Protein AF-Q91148-F1 (afdb_monomer_lite)

InterPro domains:
  IPR001523 Paired domain [PF00292] (1-51)
  IPR001523 Paired domain [PS51057] (1-51)
  IPR001523 Paired domain [SM00351] (1-51)
  IPR009057 Homedomain-like superfamily [SSF46689] (16-51)
  IPR036388 Winged helix-like DNA-binding domain superfamily [G3DSA:1.10.10.10] (1-18)
  IPR036388 Winged helix-like DNA-binding domain superfamily [G3DSA:1.10.10.10] (19-51)
  IPR043565 PAX family [PTHR45636] (1-51)

Organism: Notophthalmus viridescens (NCBI:txid8316)

pLDDT: mean 92.76, std 4.25, range [78.69, 97.31]

Radius of gyration: 18.94 Å; chains: 1; bounding box: 31×19×46 Å

Secondary structure (DSSP, 8-state):
-HHHHHHHHS--SPPP-S----SSS-HHHHHHHHHHHHH-TT--HHHHHT-

Sequence (51 aa):
KILGRYYETGSIRPRAIGGSKPRVATPEVVSKIAQYKRECPSIFAWEIRDR

Structure (mmCIF, N/CA/C/O backbone):
data_AF-Q91148-F1
#
_entry.id   AF-Q91148-F1
#
loop_
_atom_site.group_PDB
_atom_site.id
_atom_site.type_symbol
_atom_site.label_atom_id
_atom_site.label_alt_id
_atom_site.label_comp_id
_atom_site.label_asym_id
_atom_site.label_entity_id
_atom_site.label_seq_id
_atom_site.pdbx_PDB_ins_code
_atom_site.Cartn_x
_atom_site.Cartn_y
_atom_site.Cartn_z
_atom_site.occupancy
_atom_site.B_iso_or_equiv
_atom_site.auth_seq_id
_atom_site.auth_comp_id
_atom_site.auth_asym_id
_atom_site.auth_atom_id
_atom_site.pdbx_PDB_model_num
ATOM 1 N N . LYS A 1 1 ? 19.353 -5.939 -27.863 1.00 78.69 1 L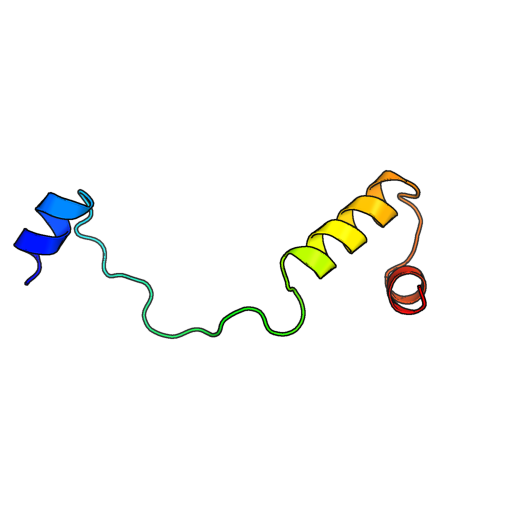YS A N 1
ATOM 2 C CA . LYS A 1 1 ? 18.077 -5.929 -27.089 1.00 78.69 1 LYS A CA 1
ATOM 3 C C . LYS A 1 1 ? 17.919 -4.742 -26.120 1.00 78.69 1 LYS A C 1
ATOM 5 O O . LYS A 1 1 ? 16.793 -4.486 -25.725 1.00 78.69 1 LYS A O 1
ATOM 10 N N . ILE A 1 2 ? 18.976 -4.001 -25.749 1.00 87.50 2 ILE A N 1
ATOM 11 C CA . ILE A 1 2 ? 18.853 -2.829 -24.851 1.00 87.50 2 ILE A CA 1
ATOM 12 C C . ILE A 1 2 ? 18.198 -1.625 -25.552 1.00 87.50 2 ILE A C 1
ATOM 14 O O . ILE A 1 2 ? 17.285 -1.037 -24.987 1.00 87.50 2 ILE A O 1
ATOM 18 N N . LEU A 1 3 ? 18.592 -1.315 -26.796 1.00 92.50 3 LEU A N 1
ATOM 19 C CA . LEU A 1 3 ? 18.048 -0.172 -27.550 1.00 92.50 3 LEU A CA 1
ATOM 20 C C . LEU A 1 3 ? 16.521 -0.234 -27.733 1.00 92.50 3 LEU A C 1
ATOM 22 O O . LEU A 1 3 ? 15.854 0.767 -27.521 1.00 92.50 3 LEU A O 1
ATOM 26 N N . GLY A 1 4 ? 15.955 -1.413 -28.020 1.00 94.19 4 GLY A N 1
ATOM 27 C CA . GLY A 1 4 ? 14.496 -1.586 -28.111 1.00 94.19 4 GLY A CA 1
ATOM 28 C C . GLY A 1 4 ? 13.771 -1.205 -26.815 1.00 94.19 4 GLY A C 1
ATOM 29 O O . GLY A 1 4 ? 12.858 -0.391 -26.838 1.00 94.19 4 GLY A O 1
ATOM 30 N N . ARG A 1 5 ? 14.260 -1.682 -25.659 1.00 92.50 5 ARG A N 1
ATOM 31 C CA . ARG A 1 5 ? 13.707 -1.299 -24.348 1.00 92.50 5 ARG A CA 1
ATOM 32 C C . ARG A 1 5 ? 13.841 0.204 -24.086 1.00 92.50 5 ARG A C 1
ATOM 34 O O . ARG A 1 5 ? 12.935 0.790 -23.509 1.00 92.50 5 ARG A O 1
ATOM 41 N N . TYR A 1 6 ? 14.961 0.815 -24.473 1.00 95.06 6 TYR A N 1
ATOM 42 C CA . TYR A 1 6 ? 15.155 2.254 -24.304 1.00 95.06 6 TYR A CA 1
ATOM 43 C C . TYR A 1 6 ? 14.133 3.061 -25.115 1.00 95.06 6 TYR A C 1
ATOM 45 O O . TYR A 1 6 ? 13.555 3.994 -24.573 1.00 95.06 6 TYR A O 1
ATOM 53 N N . TYR A 1 7 ? 13.836 2.668 -26.357 1.00 96.25 7 TYR A N 1
ATOM 54 C CA . TYR A 1 7 ? 12.782 3.322 -27.140 1.00 96.25 7 TYR A CA 1
ATOM 55 C C . TYR A 1 7 ? 11.373 3.106 -26.561 1.00 96.25 7 TYR A C 1
ATOM 57 O O . TYR A 1 7 ? 10.528 3.982 -26.698 1.00 96.25 7 TYR A O 1
ATOM 65 N N . GLU A 1 8 ? 11.122 1.985 -25.878 1.00 93.19 8 GLU A N 1
ATOM 66 C CA . GLU A 1 8 ? 9.833 1.703 -25.225 1.00 93.19 8 GLU A CA 1
ATOM 67 C C . GLU A 1 8 ? 9.639 2.443 -23.890 1.00 93.19 8 GLU A C 1
ATOM 69 O O . GLU A 1 8 ? 8.535 2.890 -23.590 1.00 93.19 8 GLU A O 1
ATOM 74 N N . THR A 1 9 ? 10.671 2.513 -23.038 1.00 92.62 9 THR A N 1
ATOM 75 C CA . THR A 1 9 ? 10.527 2.961 -21.635 1.00 92.62 9 THR A CA 1
ATOM 76 C C . THR A 1 9 ? 11.427 4.133 -21.245 1.00 92.62 9 THR A C 1
ATOM 78 O O . THR A 1 9 ? 11.320 4.629 -20.125 1.00 92.62 9 THR A O 1
ATOM 81 N N . GLY A 1 10 ? 12.370 4.533 -22.101 1.00 94.38 10 GLY A N 1
ATOM 82 C CA . GLY A 1 10 ? 13.386 5.549 -21.805 1.00 94.38 10 GLY A CA 1
ATOM 83 C C . GLY A 1 10 ? 14.442 5.125 -20.776 1.00 94.38 10 GLY A C 1
ATOM 84 O O . GLY A 1 10 ? 15.313 5.918 -20.425 1.00 94.38 10 GLY A O 1
ATOM 85 N N . SER A 1 11 ? 14.398 3.885 -20.270 1.00 92.56 11 SER A N 1
ATOM 86 C CA . SER A 1 11 ? 15.272 3.440 -19.182 1.00 92.56 11 SER A CA 1
ATOM 87 C C . SER A 1 11 ? 16.387 2.518 -19.666 1.00 92.56 11 SER A C 1
ATOM 89 O O . SER A 1 11 ? 16.142 1.439 -20.209 1.00 92.56 11 SER A O 1
ATOM 91 N N . ILE A 1 12 ? 17.628 2.912 -19.375 1.00 92.62 12 ILE A N 1
ATOM 92 C CA . ILE A 1 12 ? 18.813 2.051 -19.515 1.00 92.62 12 ILE A CA 1
ATOM 93 C C . ILE A 1 12 ? 18.994 1.105 -18.321 1.00 92.62 12 ILE A C 1
ATOM 95 O O . ILE A 1 12 ? 19.829 0.202 -18.366 1.00 92.62 12 ILE A O 1
ATOM 99 N N . ARG A 1 13 ? 18.224 1.301 -17.239 1.00 92.31 13 ARG A N 1
ATOM 100 C CA . ARG A 1 13 ? 18.358 0.487 -16.031 1.00 92.31 13 ARG A CA 1
ATOM 101 C C . ARG A 1 13 ? 17.835 -0.931 -16.294 1.00 92.31 13 ARG A C 1
ATOM 103 O O . ARG A 1 13 ? 16.814 -1.109 -16.973 1.00 92.31 13 ARG A O 1
ATOM 110 N N . PRO A 1 14 ? 18.509 -1.965 -15.762 1.00 89.25 14 PRO A N 1
ATOM 111 C CA . PRO A 1 14 ? 17.973 -3.315 -15.813 1.00 89.25 14 PRO A CA 1
ATOM 112 C C . PRO A 1 14 ? 16.631 -3.366 -15.068 1.00 89.25 14 PRO A C 1
ATOM 114 O O . PRO A 1 14 ? 16.414 -2.642 -14.097 1.00 89.25 14 PRO A O 1
ATOM 117 N N . ARG A 1 15 ? 15.712 -4.221 -15.535 1.00 87.94 15 ARG A N 1
ATOM 118 C CA . ARG A 1 15 ? 14.508 -4.540 -14.755 1.00 87.94 15 ARG A CA 1
ATOM 119 C C . ARG A 1 15 ? 14.929 -5.295 -13.494 1.00 87.94 15 ARG A C 1
ATOM 121 O O . ARG A 1 15 ? 15.989 -5.918 -13.488 1.00 87.94 15 ARG A O 1
ATOM 128 N N . ALA A 1 16 ? 14.088 -5.259 -12.463 1.00 89.50 16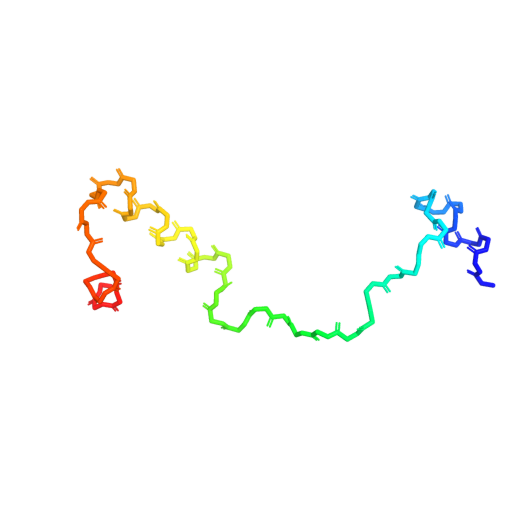 ALA A N 1
ATOM 129 C CA . ALA A 1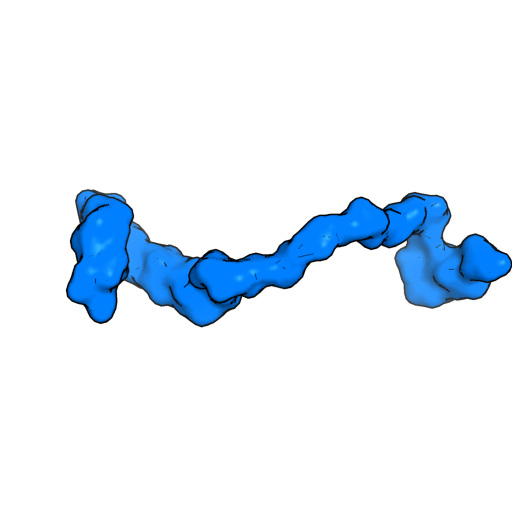 16 ? 14.280 -6.100 -11.289 1.00 89.50 16 ALA A CA 1
ATOM 130 C C . ALA A 1 16 ? 14.414 -7.570 -11.722 1.00 89.50 16 ALA A C 1
ATOM 132 O O . ALA A 1 16 ? 13.614 -8.062 -12.522 1.00 89.50 16 ALA A O 1
ATOM 133 N N . ILE A 1 17 ? 15.456 -8.237 -11.228 1.00 87.06 17 ILE A N 1
ATOM 134 C CA . ILE A 1 17 ? 15.724 -9.652 -11.48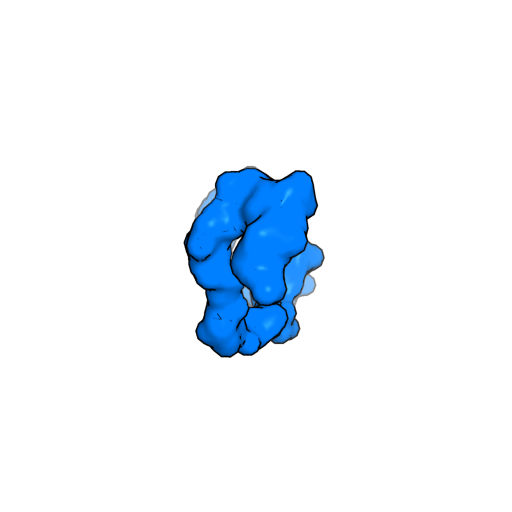0 1.00 87.06 17 ILE A CA 1
ATOM 135 C C . ILE A 1 17 ? 15.425 -10.394 -10.179 1.00 87.06 17 ILE A C 1
ATOM 137 O O . ILE A 1 17 ? 16.014 -10.090 -9.145 1.00 87.06 17 ILE A O 1
ATOM 141 N N . GLY A 1 18 ? 14.499 -11.350 -10.238 1.00 89.62 18 GLY A N 1
ATOM 142 C CA . GLY A 1 18 ? 14.022 -12.087 -9.067 1.00 89.62 18 GLY A CA 1
ATOM 143 C C . GLY A 1 18 ? 12.867 -11.403 -8.325 1.00 89.62 18 GLY A C 1
ATOM 144 O O . GLY A 1 18 ? 12.255 -10.456 -8.820 1.00 89.62 18 GLY A O 1
ATOM 145 N N . GLY A 1 19 ? 12.556 -11.924 -7.135 1.00 89.94 19 GLY A N 1
ATOM 146 C CA . GLY A 1 19 ? 11.417 -11.506 -6.311 1.00 89.94 19 GLY A CA 1
ATOM 147 C C . GLY A 1 19 ? 10.160 -12.358 -6.519 1.00 89.94 19 GLY A C 1
ATOM 148 O O . GLY A 1 19 ? 10.057 -13.139 -7.464 1.00 89.94 19 GLY A O 1
ATOM 149 N N . SER A 1 20 ? 9.196 -12.217 -5.607 1.00 90.31 20 SER A N 1
ATOM 150 C CA . SER A 1 20 ? 7.894 -12.885 -5.689 1.00 90.31 20 SER A CA 1
ATOM 151 C C . SER A 1 20 ? 6.766 -11.864 -5.634 1.00 90.31 20 SER A C 1
ATOM 153 O O . SER A 1 20 ? 6.907 -10.785 -5.055 1.00 90.31 20 SER A O 1
ATOM 155 N N . LYS A 1 21 ? 5.633 -12.199 -6.254 1.00 86.69 21 LYS A N 1
ATOM 156 C CA . LYS A 1 21 ? 4.416 -11.409 -6.066 1.00 86.69 21 LYS A CA 1
ATOM 157 C C . LYS A 1 21 ? 3.959 -11.529 -4.603 1.00 86.69 21 LYS A C 1
ATOM 159 O O . LYS A 1 21 ? 4.072 -12.623 -4.043 1.00 86.69 21 LYS A O 1
ATOM 164 N N . PRO A 1 22 ? 3.421 -10.457 -3.993 1.00 87.00 22 PRO A N 1
ATOM 165 C CA . PRO A 1 22 ? 2.889 -10.521 -2.636 1.00 87.00 22 PRO A CA 1
ATOM 166 C C . PRO A 1 22 ? 1.817 -11.609 -2.529 1.00 87.00 22 PRO A C 1
ATOM 168 O O . PRO A 1 22 ? 0.803 -11.552 -3.220 1.00 87.00 22 PRO A O 1
ATOM 171 N N . ARG A 1 23 ? 2.055 -12.618 -1.683 1.00 87.69 23 ARG A N 1
ATOM 172 C CA . ARG A 1 23 ? 1.105 -13.726 -1.468 1.00 87.69 23 ARG A CA 1
ATOM 173 C C . ARG A 1 23 ? 0.101 -13.439 -0.354 1.00 87.69 23 ARG A C 1
ATOM 175 O O . ARG A 1 23 ? -1.022 -13.910 -0.424 1.00 87.69 23 ARG A O 1
ATOM 182 N N . VAL A 1 24 ? 0.524 -12.685 0.663 1.00 89.50 24 VAL A N 1
ATOM 183 C CA . VAL A 1 24 ? -0.269 -12.399 1.874 1.00 89.50 24 VAL A CA 1
ATOM 184 C C . VAL A 1 24 ? -0.679 -10.928 1.927 1.00 89.50 24 VAL A C 1
ATOM 186 O O . VAL A 1 24 ? -1.839 -10.614 2.157 1.00 89.50 24 VAL A O 1
ATOM 189 N N . ALA A 1 25 ? 0.250 -10.017 1.627 1.00 90.25 25 ALA A N 1
ATOM 190 C CA . ALA A 1 25 ? -0.027 -8.589 1.487 1.00 90.25 25 ALA A CA 1
ATOM 191 C C . ALA A 1 25 ? -0.598 -8.276 0.095 1.00 90.25 25 ALA A C 1
ATOM 193 O O . ALA A 1 25 ? -0.011 -7.520 -0.681 1.00 90.25 25 ALA A O 1
ATOM 194 N N . THR A 1 26 ? -1.710 -8.922 -0.258 1.00 94.62 26 THR A N 1
ATOM 195 C CA . THR A 1 26 ? -2.429 -8.591 -1.490 1.00 94.62 26 THR A CA 1
ATOM 196 C C . THR A 1 26 ? -2.967 -7.155 -1.401 1.00 94.62 26 THR A C 1
ATOM 198 O O . THR A 1 26 ? -3.197 -6.656 -0.294 1.00 94.62 26 THR A O 1
ATOM 201 N N . PRO A 1 27 ? -3.185 -6.460 -2.534 1.00 95.56 27 PRO A N 1
ATOM 202 C CA . PRO A 1 27 ? -3.697 -5.087 -2.516 1.00 95.56 27 PRO A CA 1
ATOM 203 C C . PRO A 1 27 ? -5.002 -4.934 -1.722 1.00 95.56 27 PRO A C 1
ATOM 205 O O . PRO A 1 27 ? -5.185 -3.946 -1.018 1.00 95.56 27 PRO A O 1
ATOM 208 N N . GLU A 1 28 ? -5.877 -5.939 -1.784 1.00 94.31 28 GLU A N 1
ATOM 209 C CA . GLU A 1 28 ? -7.134 -5.981 -1.032 1.00 94.31 28 GLU A CA 1
ATOM 210 C C . GLU A 1 28 ? -6.902 -6.045 0.480 1.00 94.31 28 GLU A C 1
ATOM 212 O O . GLU A 1 28 ? -7.498 -5.269 1.228 1.00 94.31 28 GLU A O 1
ATOM 217 N N . VAL A 1 29 ? -6.000 -6.923 0.934 1.00 94.81 29 VAL A N 1
ATOM 218 C CA . VAL A 1 29 ? -5.647 -7.051 2.355 1.00 94.81 29 VAL A CA 1
ATOM 219 C C . VAL A 1 29 ? -5.022 -5.756 2.867 1.00 94.81 29 VAL A C 1
ATOM 221 O O . VAL A 1 29 ? -5.418 -5.254 3.915 1.00 94.81 29 VAL A O 1
ATOM 224 N N . VAL A 1 30 ? -4.097 -5.162 2.107 1.00 96.31 30 VAL A N 1
ATOM 225 C CA . VAL A 1 30 ? -3.474 -3.879 2.470 1.00 96.31 30 VAL A CA 1
ATOM 226 C C . VAL A 1 30 ? -4.517 -2.763 2.543 1.00 96.31 30 VAL A C 1
ATOM 228 O O . VAL A 1 30 ? -4.485 -1.961 3.476 1.00 96.31 30 VAL A O 1
ATOM 231 N N . SER A 1 31 ? -5.468 -2.730 1.605 1.00 97.12 31 SER A N 1
ATOM 232 C CA . SER A 1 31 ? -6.559 -1.752 1.611 1.00 97.12 31 SER A CA 1
ATOM 233 C C . SER A 1 31 ? -7.434 -1.887 2.860 1.00 97.12 31 SER A C 1
ATOM 235 O O . SER A 1 31 ? -7.682 -0.887 3.535 1.00 97.12 31 SER A O 1
ATOM 237 N N . LYS A 1 32 ? -7.821 -3.116 3.235 1.00 95.62 32 LYS A N 1
ATOM 238 C CA . LYS A 1 32 ? -8.600 -3.379 4.458 1.00 95.62 32 LYS A CA 1
ATOM 239 C C . LYS A 1 32 ? -7.843 -2.988 5.727 1.00 95.62 32 LYS A C 1
ATOM 241 O O . LYS A 1 32 ? -8.396 -2.292 6.573 1.00 95.62 32 LYS A O 1
ATOM 246 N N . ILE A 1 33 ? -6.563 -3.355 5.839 1.00 96.12 33 ILE A N 1
ATOM 247 C CA . ILE A 1 33 ? -5.709 -2.949 6.969 1.00 96.12 33 ILE A CA 1
ATOM 248 C C . ILE A 1 33 ? -5.661 -1.419 7.078 1.00 96.12 33 ILE A C 1
ATOM 250 O O . ILE A 1 33 ? -5.824 -0.866 8.168 1.00 96.12 33 ILE A O 1
ATOM 254 N N . ALA A 1 34 ? -5.465 -0.726 5.952 1.00 97.00 34 ALA A N 1
ATOM 255 C CA . ALA A 1 34 ? -5.434 0.731 5.915 1.00 97.00 34 ALA A CA 1
ATOM 256 C C . ALA A 1 34 ? -6.783 1.345 6.311 1.00 97.00 34 ALA A C 1
ATOM 258 O O . ALA A 1 34 ? -6.804 2.338 7.032 1.00 97.00 34 ALA A O 1
ATOM 259 N N . GLN A 1 35 ? -7.899 0.758 5.877 1.00 97.31 35 GLN A N 1
ATOM 260 C CA . GLN A 1 35 ? -9.235 1.190 6.275 1.00 97.31 35 GLN A CA 1
ATOM 261 C C . GLN A 1 35 ? -9.431 1.068 7.792 1.00 97.31 35 GLN A C 1
ATO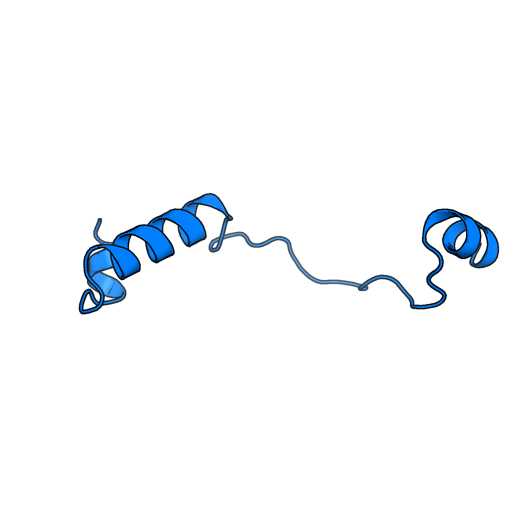M 263 O O . GLN A 1 35 ? -9.739 2.069 8.434 1.00 97.31 35 GLN A O 1
ATOM 268 N N . TYR A 1 36 ? -9.155 -0.099 8.382 1.00 96.44 36 TYR A N 1
ATOM 269 C CA . TYR A 1 36 ? -9.306 -0.301 9.826 1.00 96.44 36 TYR A CA 1
ATOM 270 C C . TYR A 1 36 ? -8.436 0.651 10.649 1.00 96.44 36 TYR A C 1
ATOM 272 O O . TYR A 1 36 ? -8.880 1.171 11.669 1.00 96.44 36 TYR A O 1
ATOM 280 N N . LYS A 1 37 ? -7.216 0.936 10.182 1.00 96.88 37 LYS A N 1
ATOM 281 C CA . LYS A 1 37 ? -6.331 1.914 10.823 1.00 96.88 37 LYS A CA 1
ATOM 282 C C . LYS A 1 37 ? -6.798 3.361 10.680 1.00 96.88 37 LYS A C 1
ATOM 284 O O . LYS A 1 37 ? -6.496 4.162 11.559 1.00 96.88 37 LYS A O 1
ATOM 289 N N . ARG A 1 38 ? -7.507 3.715 9.605 1.00 97.31 38 ARG A N 1
ATOM 290 C CA . ARG A 1 38 ? -8.113 5.050 9.466 1.00 97.31 38 ARG A CA 1
ATOM 291 C C . ARG A 1 38 ? -9.323 5.214 10.380 1.00 97.31 38 ARG A C 1
ATOM 293 O O . ARG A 1 38 ? -9.467 6.265 10.987 1.00 97.31 38 ARG A O 1
ATOM 300 N N . GLU A 1 39 ? -10.167 4.189 10.473 1.00 97.00 39 GLU A N 1
ATOM 301 C CA . GLU A 1 39 ? -11.376 4.204 11.307 1.00 97.00 39 GLU A CA 1
ATOM 302 C C . GLU A 1 39 ? -11.045 4.153 12.804 1.00 97.00 39 GLU A C 1
ATOM 304 O O . GLU A 1 39 ? -11.650 4.868 13.598 1.00 97.00 39 GLU A O 1
ATOM 309 N N . CYS A 1 40 ? -10.059 3.340 13.195 1.00 96.31 40 CYS A N 1
ATOM 310 C CA . CYS A 1 40 ? -9.597 3.221 14.574 1.00 96.31 40 CYS A CA 1
ATOM 311 C C . CYS A 1 40 ? -8.060 3.163 14.616 1.00 96.31 40 CYS A C 1
ATOM 313 O O . CYS A 1 40 ? -7.475 2.082 14.545 1.00 96.31 40 CYS A O 1
ATOM 315 N N . PRO A 1 41 ? -7.361 4.304 14.753 1.00 95.81 41 PRO A N 1
ATOM 316 C CA . PRO A 1 41 ? -5.895 4.336 14.751 1.00 95.81 41 PRO A CA 1
ATOM 317 C C . PRO A 1 41 ? -5.239 3.485 15.850 1.00 95.81 41 PRO A C 1
ATOM 319 O O . PRO A 1 41 ? -4.146 2.940 15.647 1.0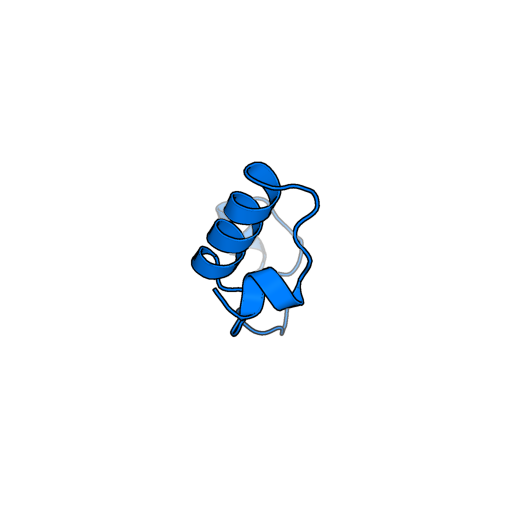0 95.81 41 PRO A O 1
ATOM 322 N N . SER A 1 42 ? -5.922 3.329 16.989 1.00 97.00 42 SER A N 1
ATOM 323 C CA . SER A 1 42 ? -5.462 2.554 18.145 1.00 97.00 42 SER A CA 1
ATOM 324 C C . SER A 1 42 ? -5.609 1.039 17.991 1.00 97.00 42 SER A C 1
ATOM 326 O O . SER A 1 42 ? -5.041 0.321 18.806 1.00 97.00 42 SER A O 1
ATOM 328 N N . ILE A 1 43 ? -6.317 0.540 16.966 1.00 96.19 43 ILE A N 1
ATOM 329 C CA . ILE A 1 43 ? -6.522 -0.903 16.764 1.00 96.19 43 ILE A CA 1
ATOM 330 C C . ILE A 1 43 ? -5.180 -1.634 16.597 1.00 96.19 43 ILE A C 1
ATOM 332 O O . ILE A 1 43 ? -4.312 -1.206 15.830 1.00 96.19 43 ILE A O 1
ATOM 336 N N . PHE A 1 44 ? -4.971 -2.739 17.297 1.00 96.75 44 PHE A N 1
ATOM 337 C CA . PHE A 1 44 ? -3.758 -3.542 17.213 1.00 96.75 44 PHE A CA 1
ATOM 338 C C . PHE A 1 44 ? -3.778 -4.492 16.009 1.00 96.75 44 PHE A C 1
ATOM 340 O O . PHE A 1 44 ? -4.815 -4.818 15.436 1.00 96.75 44 PHE A O 1
ATOM 347 N N . ALA A 1 45 ? -2.597 -4.966 15.604 1.00 94.25 45 ALA A N 1
ATOM 348 C CA . ALA A 1 45 ? -2.462 -5.841 14.438 1.00 94.25 45 ALA A CA 1
ATOM 349 C C . ALA A 1 45 ? -3.191 -7.188 14.601 1.00 94.25 45 ALA A C 1
ATOM 351 O O . ALA A 1 45 ? -3.720 -7.718 13.628 1.00 94.25 45 ALA A O 1
ATOM 352 N N . TRP A 1 46 ? -3.233 -7.738 15.818 1.00 96.31 46 TRP A N 1
ATOM 353 C CA . TRP A 1 46 ? -3.949 -8.984 16.095 1.00 96.31 46 TRP A CA 1
ATOM 354 C C . TRP A 1 46 ? -5.472 -8.787 16.042 1.00 96.31 46 TRP A C 1
ATOM 356 O O . TRP A 1 46 ? -6.160 -9.631 15.485 1.00 96.31 46 TRP A O 1
ATOM 366 N N . GLU A 1 47 ? -5.980 -7.632 16.480 1.00 95.88 47 GLU A N 1
ATOM 367 C CA . GLU A 1 47 ? -7.402 -7.271 16.361 1.00 95.88 47 GLU A CA 1
ATOM 368 C C . GLU A 1 47 ? -7.833 -7.092 14.898 1.00 95.88 47 GLU A C 1
ATOM 370 O O . GLU A 1 47 ? -8.959 -7.418 14.537 1.00 95.88 47 GLU A O 1
ATOM 375 N N . ILE A 1 48 ? -6.935 -6.597 14.036 1.00 94.06 48 ILE A N 1
ATOM 376 C CA . ILE A 1 48 ? -7.168 -6.542 12.584 1.00 94.06 48 ILE A CA 1
ATOM 377 C C . ILE A 1 48 ? -7.191 -7.948 11.971 1.00 94.06 48 ILE A C 1
ATOM 379 O O . ILE A 1 48 ? -7.935 -8.182 11.027 1.00 94.06 48 ILE A O 1
ATOM 383 N N . ARG A 1 49 ? -6.365 -8.874 12.468 1.00 92.62 49 ARG A N 1
ATOM 384 C CA . ARG A 1 49 ? -6.290 -10.246 11.946 1.00 92.62 49 ARG A CA 1
ATOM 385 C C . ARG A 1 49 ? -7.530 -11.070 12.294 1.00 92.62 49 ARG A C 1
ATOM 387 O O . ARG A 1 49 ? -7.922 -11.913 11.496 1.00 92.62 49 ARG A O 1
ATOM 394 N N . ASP A 1 50 ? -8.100 -10.852 13.474 1.00 90.56 50 ASP A N 1
ATOM 395 C CA . ASP A 1 50 ? -9.259 -11.608 13.957 1.00 90.56 50 ASP A CA 1
ATOM 396 C C . ASP A 1 50 ? -10.595 -11.110 13.350 1.00 90.56 50 ASP A C 1
ATOM 398 O O . ASP A 1 50 ? -11.635 -11.729 13.572 1.00 90.56 50 ASP A O 1
ATOM 402 N N . ARG A 1 51 ? -10.571 -10.017 12.571 1.00 79.31 51 ARG A N 1
ATOM 403 C CA . ARG A 1 51 ? -11.709 -9.444 11.830 1.00 79.31 51 ARG A CA 1
ATOM 404 C C . ARG A 1 51 ? -11.702 -9.825 10.351 1.00 79.31 51 ARG A C 1
ATOM 406 O O . ARG A 1 51 ? -12.783 -10.208 9.855 1.00 79.31 51 ARG A O 1
#

Foldseek 3Di:
DQVVVCVVPVDSDDDDDDDDDDPPVDVVLVVQVVVVCVVPVPDDPVNSVVD